Protein AF-A0A7V5UJW1-F1 (afdb_monomer)

Sequence (136 aa):
MKSRSIFGFVLAMLLVPTGVPAPKAQAYNDFYKVFRKKYVGDESTPEQKKLAAAIKEVKKCNVCHDPRKINGKASKKNRNAYGEALAKLLTKKDKKDLEKIAKALEEVDAQKAPSGDKTFGDFLTSGELPVVIKKK

Structure (mmCIF, N/CA/C/O backbone):
data_AF-A0A7V5UJW1-F1
#
_entry.id   AF-A0A7V5UJW1-F1
#
loop_
_atom_site.group_PDB
_atom_site.id
_atom_site.type_symbol
_atom_site.label_atom_id
_atom_site.label_alt_id
_atom_site.label_comp_id
_atom_site.label_asym_id
_atom_site.label_entity_id
_atom_site.label_seq_id
_atom_site.pdbx_PDB_ins_code
_atom_site.Cartn_x
_atom_site.Cartn_y
_atom_site.Cartn_z
_atom_site.occupancy
_atom_site.B_iso_or_equiv
_atom_site.auth_seq_id
_atom_site.auth_comp_id
_atom_site.auth_asym_id
_atom_site.auth_atom_id
_atom_site.pdbx_PDB_model_num
ATOM 1 N N . MET A 1 1 ? 84.892 29.319 -17.404 1.00 39.81 1 MET A N 1
ATOM 2 C CA . MET A 1 1 ? 83.973 29.417 -18.559 1.00 39.81 1 MET A CA 1
ATOM 3 C C . MET A 1 1 ? 82.585 28.934 -18.144 1.00 39.81 1 MET A C 1
ATOM 5 O O . MET A 1 1 ? 82.428 27.783 -17.782 1.00 39.81 1 MET A O 1
ATOM 9 N N . LYS A 1 2 ? 81.646 29.887 -18.098 1.00 46.22 2 LYS A N 1
ATOM 10 C CA . LYS A 1 2 ? 80.173 29.845 -18.246 1.00 46.22 2 LYS A CA 1
ATOM 11 C C . LYS A 1 2 ? 79.475 28.479 -18.442 1.00 46.22 2 LYS A C 1
ATOM 13 O O . LYS A 1 2 ? 79.741 27.831 -19.443 1.00 46.22 2 LYS A O 1
ATOM 18 N N . SER A 1 3 ? 78.471 28.172 -17.605 1.00 44.81 3 SER A N 1
ATOM 19 C CA . SER A 1 3 ? 77.169 27.553 -17.976 1.00 44.81 3 SER A CA 1
ATOM 20 C C . SER A 1 3 ? 76.341 27.299 -16.694 1.00 44.81 3 SER A C 1
ATOM 22 O O . SER A 1 3 ? 76.728 26.467 -15.888 1.00 44.81 3 SER A O 1
ATOM 24 N N . ARG A 1 4 ? 75.433 28.195 -16.279 1.00 50.81 4 ARG A N 1
ATOM 25 C CA . ARG A 1 4 ? 74.017 28.402 -16.679 1.00 50.81 4 ARG A CA 1
ATOM 26 C C . ARG A 1 4 ? 73.014 27.621 -15.813 1.00 50.81 4 ARG A C 1
ATOM 28 O O . ARG A 1 4 ? 72.846 26.418 -15.954 1.00 50.81 4 ARG A O 1
ATOM 35 N N . SER A 1 5 ? 72.316 28.391 -14.974 1.00 57.75 5 SER A N 1
ATOM 36 C CA . SER A 1 5 ? 71.069 28.058 -14.284 1.00 57.75 5 SER A CA 1
ATOM 37 C C . SER A 1 5 ? 70.005 27.498 -15.221 1.00 57.75 5 SER A C 1
ATOM 39 O O . SER A 1 5 ? 69.847 27.994 -16.338 1.00 57.75 5 SER A O 1
ATOM 41 N N . ILE A 1 6 ? 69.185 26.582 -14.703 1.00 56.66 6 ILE A N 1
ATOM 42 C CA . ILE A 1 6 ? 67.864 26.289 -15.257 1.00 56.66 6 ILE A CA 1
ATOM 43 C C . ILE A 1 6 ? 66.866 26.304 -14.097 1.00 56.66 6 ILE A C 1
ATOM 45 O O . ILE A 1 6 ? 66.838 25.411 -13.255 1.00 56.66 6 ILE A O 1
ATOM 49 N N . PHE A 1 7 ? 66.093 27.387 -14.042 1.00 51.31 7 PHE A N 1
ATOM 50 C CA . PHE A 1 7 ? 64.888 27.527 -13.234 1.00 51.31 7 PHE A CA 1
ATOM 51 C C . PHE A 1 7 ? 63.860 26.505 -13.743 1.00 51.31 7 PHE A C 1
ATOM 53 O O . PHE A 1 7 ? 63.351 26.637 -14.855 1.00 51.31 7 PHE A O 1
ATOM 60 N N . GLY A 1 8 ? 63.580 25.469 -12.953 1.00 45.16 8 GLY A N 1
ATOM 61 C CA . GLY A 1 8 ? 62.513 24.512 -13.234 1.00 45.16 8 GLY A CA 1
ATOM 62 C C . GLY A 1 8 ? 61.172 25.060 -12.755 1.00 45.16 8 GLY A C 1
ATOM 63 O O . GLY A 1 8 ? 60.896 25.068 -11.559 1.00 45.16 8 GLY A O 1
ATOM 64 N N . PHE A 1 9 ? 60.345 25.527 -13.688 1.00 50.16 9 PHE A N 1
ATOM 65 C CA . PHE A 1 9 ? 58.943 25.877 -13.454 1.00 50.16 9 PHE A CA 1
ATOM 66 C C . PHE A 1 9 ? 58.145 24.600 -13.134 1.00 50.16 9 PHE A C 1
ATOM 68 O O . PHE A 1 9 ? 57.946 23.755 -14.005 1.00 50.16 9 PHE A O 1
ATOM 75 N N . VAL A 1 10 ? 57.671 24.455 -11.894 1.00 50.78 10 VAL A N 1
ATOM 76 C CA . VAL A 1 10 ? 56.704 23.413 -11.516 1.00 50.78 10 VAL A CA 1
ATOM 77 C C . VAL A 1 10 ? 55.299 23.952 -11.787 1.00 50.78 10 VAL A C 1
ATOM 79 O O . VAL A 1 10 ? 54.772 24.759 -11.025 1.00 50.78 10 VAL A O 1
ATOM 82 N N . LEU A 1 11 ? 54.694 23.523 -12.896 1.00 48.47 11 LEU A N 1
ATOM 83 C CA . LEU A 1 11 ? 53.288 23.779 -13.205 1.00 48.47 11 LEU A CA 1
ATOM 84 C C . LEU A 1 11 ? 52.421 22.780 -12.423 1.00 48.47 11 LEU A C 1
ATOM 86 O O . LEU A 1 11 ? 52.248 21.633 -12.832 1.00 48.47 11 LEU A O 1
ATOM 90 N N . ALA A 1 12 ? 51.889 23.207 -11.279 1.00 53.72 12 ALA A N 1
ATOM 91 C CA . ALA A 1 12 ? 50.910 22.437 -10.518 1.00 53.72 12 ALA A CA 1
ATOM 92 C C . ALA A 1 12 ? 49.559 22.435 -11.260 1.00 53.72 12 ALA A C 1
ATOM 94 O O . ALA A 1 12 ? 48.798 23.400 -11.206 1.00 53.72 12 ALA A O 1
ATOM 95 N N . MET A 1 13 ? 49.271 21.350 -11.983 1.00 54.09 13 MET A N 1
ATOM 96 C CA . MET A 1 13 ? 47.987 21.127 -12.651 1.00 54.09 13 MET A CA 1
ATOM 97 C C . MET A 1 13 ? 46.923 20.783 -11.600 1.00 54.09 13 MET A C 1
ATOM 99 O O . MET A 1 13 ? 46.837 19.658 -11.108 1.00 54.09 13 MET A O 1
ATOM 103 N N . LEU A 1 14 ? 46.138 21.790 -11.223 1.00 53.84 14 LEU A N 1
ATOM 104 C CA . LEU A 1 14 ? 45.049 21.695 -10.256 1.00 53.84 14 LEU A CA 1
ATOM 105 C C . LEU A 1 14 ? 43.887 20.906 -10.887 1.00 53.84 14 LEU A C 1
ATOM 107 O O . LEU A 1 14 ? 43.082 21.445 -11.645 1.00 53.84 14 LEU A O 1
ATOM 111 N N . LEU A 1 15 ? 43.836 19.598 -10.619 1.00 62.28 15 LEU A N 1
ATOM 112 C CA . LEU A 1 15 ? 42.727 18.727 -11.010 1.00 62.28 15 LEU A CA 1
ATOM 113 C C . LEU A 1 15 ? 41.482 19.149 -10.211 1.00 62.28 15 LEU A C 1
ATOM 115 O O . LEU A 1 15 ? 41.370 18.843 -9.026 1.00 62.28 15 LEU A O 1
ATOM 119 N N . VAL A 1 16 ? 40.554 19.877 -10.836 1.00 62.56 16 VAL A N 1
ATOM 120 C CA . VAL A 1 16 ? 39.245 20.188 -10.243 1.00 62.56 16 VAL A CA 1
ATOM 121 C C . VAL A 1 16 ? 38.321 18.997 -10.515 1.00 62.56 16 VAL A C 1
ATOM 123 O O . VAL A 1 16 ? 37.942 18.791 -11.670 1.00 62.56 16 VAL A O 1
ATOM 126 N N . PRO A 1 17 ? 37.949 18.181 -9.511 1.00 63.28 17 PRO A N 1
ATOM 127 C CA . PRO A 1 17 ? 37.002 17.099 -9.729 1.00 63.28 17 PRO A CA 1
ATOM 128 C C . PRO A 1 17 ? 35.624 17.697 -10.034 1.00 63.28 17 PRO A C 1
ATOM 130 O O . PRO A 1 17 ? 34.937 18.218 -9.155 1.00 63.28 17 PRO A O 1
ATOM 133 N N . THR A 1 18 ? 35.203 17.616 -11.294 1.00 64.69 18 THR A N 1
ATOM 134 C CA . THR A 1 18 ? 33.834 17.912 -11.719 1.00 64.69 18 THR A CA 1
ATOM 135 C C . THR A 1 18 ? 32.918 16.795 -11.220 1.00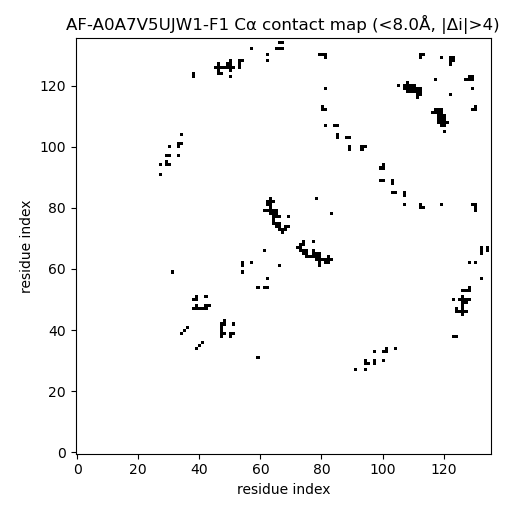 64.69 18 THR A C 1
ATOM 137 O O . THR A 1 18 ? 32.664 15.798 -11.892 1.00 64.69 18 THR A O 1
ATOM 140 N N . GLY A 1 19 ? 32.445 16.925 -9.980 1.00 64.81 19 GLY A N 1
ATOM 141 C CA . GLY A 1 19 ? 31.474 16.001 -9.405 1.00 64.81 19 GLY A CA 1
ATOM 142 C C . GLY A 1 19 ? 30.176 16.022 -10.210 1.00 64.81 19 GLY A C 1
ATOM 143 O O . GLY A 1 19 ? 29.388 16.956 -10.087 1.00 64.81 19 GLY A O 1
ATOM 144 N N . VAL A 1 20 ? 29.938 14.995 -11.030 1.00 70.44 20 VAL A N 1
ATOM 145 C CA . VAL A 1 20 ? 28.652 14.804 -11.709 1.00 70.44 20 VAL A CA 1
ATOM 146 C C . VAL A 1 20 ? 27.606 14.479 -10.636 1.00 70.44 20 VAL A C 1
ATOM 148 O O . VAL A 1 20 ? 27.735 13.457 -9.954 1.00 70.44 20 VAL A O 1
ATOM 151 N N . PRO A 1 21 ? 26.570 15.313 -10.439 1.00 60.53 21 PRO A N 1
ATOM 152 C CA . PRO A 1 21 ? 25.542 15.019 -9.455 1.00 60.53 21 PRO A CA 1
ATOM 153 C C . PRO A 1 21 ? 24.793 13.750 -9.873 1.00 60.53 21 PRO A C 1
ATOM 155 O O . PRO A 1 21 ? 24.235 13.666 -10.968 1.00 60.53 21 PRO A O 1
ATOM 158 N N . ALA A 1 22 ? 24.770 12.748 -8.992 1.00 57.00 22 ALA A N 1
ATOM 159 C CA . ALA A 1 22 ? 24.016 11.527 -9.233 1.00 57.00 22 ALA A CA 1
ATOM 160 C C . ALA A 1 22 ? 22.520 11.856 -9.420 1.00 57.00 22 ALA A C 1
ATOM 162 O O . ALA A 1 22 ? 21.973 12.681 -8.675 1.00 57.00 22 ALA A O 1
ATOM 163 N N . PRO A 1 23 ? 21.824 11.212 -10.376 1.00 51.59 23 PRO A N 1
ATOM 164 C CA . PRO A 1 23 ? 20.409 11.463 -10.600 1.00 51.59 23 PRO A CA 1
ATOM 165 C C . PRO A 1 23 ? 19.622 11.176 -9.319 1.00 51.59 23 PRO A C 1
ATOM 167 O O . PRO A 1 23 ? 19.675 10.078 -8.756 1.00 51.59 23 PRO A O 1
ATOM 170 N N . LYS A 1 24 ? 18.875 12.179 -8.843 1.00 52.22 24 LYS A N 1
ATOM 171 C CA . LYS A 1 24 ? 17.988 12.026 -7.687 1.00 52.22 24 LYS A CA 1
ATOM 172 C C . LYS A 1 24 ? 16.959 10.947 -8.021 1.00 52.22 24 LYS A C 1
ATOM 174 O O . LYS A 1 24 ? 16.207 11.079 -8.983 1.00 52.22 24 LYS A O 1
ATOM 179 N N . ALA A 1 25 ? 16.915 9.876 -7.229 1.00 57.44 25 ALA A N 1
ATOM 180 C CA . ALA A 1 25 ? 15.902 8.835 -7.367 1.00 57.44 25 ALA A CA 1
ATOM 181 C C . ALA A 1 25 ? 14.507 9.451 -7.168 1.00 57.44 25 ALA A C 1
ATOM 183 O O . ALA A 1 25 ? 14.089 9.719 -6.039 1.00 57.44 25 ALA A O 1
ATOM 184 N N . GLN A 1 26 ? 13.808 9.707 -8.273 1.00 59.22 26 GLN A N 1
ATOM 185 C CA . GLN A 1 26 ? 12.487 10.317 -8.271 1.00 59.22 26 GLN A CA 1
ATOM 186 C C . GLN A 1 26 ? 11.493 9.339 -7.640 1.00 59.22 26 GLN A C 1
ATOM 188 O O . GLN A 1 26 ? 11.288 8.233 -8.139 1.00 59.22 26 GLN A O 1
ATOM 193 N N . ALA A 1 27 ? 10.913 9.724 -6.501 1.00 64.56 27 ALA A N 1
ATOM 194 C CA . ALA A 1 27 ? 9.889 8.924 -5.847 1.00 64.56 27 ALA A CA 1
ATOM 195 C C . ALA A 1 27 ? 8.643 8.876 -6.740 1.00 64.56 27 ALA A C 1
ATOM 197 O O . ALA A 1 27 ? 8.109 9.919 -7.121 1.00 64.56 27 ALA A O 1
ATOM 198 N N . TYR A 1 28 ? 8.171 7.673 -7.058 1.00 81.38 28 TYR A N 1
ATOM 199 C CA . TYR A 1 28 ? 6.948 7.459 -7.831 1.00 81.38 28 TYR A CA 1
ATOM 200 C C . TYR A 1 28 ? 5.719 7.659 -6.933 1.00 81.38 28 TYR A C 1
ATOM 202 O O . TYR A 1 28 ? 5.050 6.710 -6.536 1.00 81.38 28 TYR A O 1
ATOM 210 N N . ASN A 1 29 ? 5.479 8.914 -6.547 1.00 86.69 29 ASN A N 1
ATOM 211 C CA . ASN A 1 29 ? 4.467 9.292 -5.557 1.00 86.69 29 ASN A CA 1
ATOM 212 C C . ASN A 1 29 ? 3.044 8.895 -5.986 1.00 86.69 29 ASN A C 1
ATOM 214 O O . ASN A 1 29 ? 2.205 8.614 -5.140 1.00 86.69 29 ASN A O 1
ATOM 218 N N . ASP A 1 30 ? 2.778 8.819 -7.287 1.00 91.62 30 ASP A N 1
ATOM 219 C CA . ASP A 1 30 ? 1.446 8.521 -7.813 1.00 91.62 30 ASP A CA 1
ATOM 220 C C . ASP A 1 30 ? 0.940 7.125 -7.410 1.00 91.62 30 ASP A C 1
ATOM 222 O O . ASP A 1 30 ? -0.232 7.003 -7.065 1.00 91.62 30 ASP A O 1
ATOM 226 N N . PHE A 1 31 ? 1.816 6.115 -7.280 1.00 92.69 31 PHE A N 1
ATOM 227 C CA . PHE A 1 31 ? 1.425 4.815 -6.708 1.00 92.69 31 PHE A CA 1
ATOM 228 C C . PHE A 1 31 ? 0.841 4.968 -5.298 1.00 92.69 31 PHE A C 1
ATOM 230 O O . PHE A 1 31 ? -0.220 4.431 -4.987 1.00 92.69 31 PHE A O 1
ATOM 237 N N . TYR A 1 32 ? 1.511 5.749 -4.446 1.00 93.00 32 TYR A N 1
ATOM 238 C CA . TYR A 1 32 ? 1.045 5.988 -3.084 1.00 93.00 32 TYR A CA 1
ATOM 239 C C . TYR A 1 32 ? -0.216 6.858 -3.049 1.00 93.00 32 TYR A C 1
ATOM 241 O O . TYR A 1 32 ? -1.059 6.663 -2.180 1.00 93.00 32 TYR A O 1
ATOM 249 N N . LYS A 1 33 ? -0.383 7.804 -3.982 1.00 93.94 33 LYS A N 1
ATOM 250 C CA . LYS A 1 33 ? -1.608 8.615 -4.059 1.00 93.94 33 LYS A CA 1
ATOM 251 C C . LYS A 1 33 ? -2.833 7.755 -4.351 1.00 93.94 33 LYS A C 1
ATOM 253 O O . LYS A 1 33 ? -3.837 7.922 -3.665 1.00 93.94 33 LYS A O 1
ATOM 258 N N . VAL A 1 34 ? -2.750 6.844 -5.326 1.00 95.75 34 VAL A N 1
ATOM 259 C CA . VAL A 1 34 ? -3.867 5.939 -5.654 1.00 95.75 34 VAL A CA 1
ATOM 260 C C . VAL A 1 34 ? -4.152 5.006 -4.478 1.00 95.75 34 VAL A C 1
ATOM 262 O O . VAL A 1 34 ? -5.301 4.897 -4.063 1.00 95.75 34 VAL A O 1
ATOM 265 N N . PHE A 1 35 ? -3.108 4.440 -3.861 1.00 96.31 35 PHE A N 1
ATOM 266 C CA . PHE A 1 35 ? -3.238 3.654 -2.632 1.00 96.31 35 PHE A CA 1
ATOM 267 C C . PHE A 1 35 ? -3.947 4.440 -1.516 1.00 96.31 35 PHE A C 1
ATOM 269 O O . PHE A 1 35 ? -4.955 3.990 -0.977 1.00 96.31 35 PHE A O 1
ATOM 276 N N . ARG A 1 36 ? -3.466 5.648 -1.188 1.00 95.62 36 ARG A N 1
ATOM 277 C CA . ARG A 1 36 ? -4.052 6.471 -0.121 1.00 95.62 36 ARG A CA 1
ATOM 278 C C . ARG A 1 36 ? -5.502 6.816 -0.446 1.00 95.62 36 ARG A C 1
ATOM 280 O O . ARG A 1 36 ? -6.343 6.729 0.438 1.00 95.62 36 ARG A O 1
ATOM 287 N N . LYS A 1 37 ? -5.800 7.178 -1.696 1.00 96.75 37 LYS A N 1
ATOM 288 C CA . LYS A 1 37 ? -7.169 7.469 -2.134 1.00 96.75 37 LYS A CA 1
ATOM 289 C C . LYS A 1 37 ? -8.089 6.261 -1.936 1.00 96.75 37 LYS A C 1
ATOM 291 O O . LYS A 1 37 ? -9.201 6.453 -1.469 1.00 96.75 37 LYS A O 1
ATOM 296 N N . LYS A 1 38 ? -7.621 5.052 -2.262 1.00 96.19 38 LYS A N 1
ATOM 297 C CA . LYS A 1 38 ? -8.409 3.819 -2.164 1.00 96.19 38 LYS A CA 1
ATOM 298 C C . LYS A 1 38 ? -8.687 3.396 -0.717 1.00 96.19 38 LYS A C 1
ATOM 300 O O . LYS A 1 38 ? -9.830 3.096 -0.404 1.00 96.19 38 LYS A O 1
ATOM 305 N N . TYR A 1 39 ? -7.673 3.384 0.154 1.00 96.44 39 TYR A N 1
ATOM 306 C CA . TYR A 1 39 ? -7.807 2.767 1.489 1.00 96.44 39 TYR A CA 1
ATOM 307 C C . TYR A 1 39 ? -7.880 3.754 2.656 1.00 96.44 39 TYR A C 1
ATOM 309 O O . TYR A 1 39 ? -8.462 3.439 3.684 1.00 96.44 39 TYR A O 1
ATOM 317 N N . VAL A 1 40 ? -7.267 4.932 2.533 1.00 96.50 40 VAL A N 1
ATOM 318 C CA . VAL A 1 40 ? -7.243 5.936 3.614 1.00 96.50 40 VAL A CA 1
ATOM 319 C C . VAL A 1 40 ? -8.310 7.006 3.392 1.00 96.50 40 VAL A C 1
ATOM 321 O O . VAL A 1 40 ? -8.843 7.546 4.354 1.00 96.50 40 VAL A O 1
ATOM 324 N N . GLY A 1 41 ? -8.618 7.319 2.132 1.00 94.44 41 GLY A N 1
ATOM 325 C CA . GLY A 1 41 ? -9.628 8.307 1.773 1.00 94.44 41 GLY A CA 1
ATOM 326 C C . GLY A 1 41 ? -9.388 9.665 2.441 1.00 94.44 41 GLY A C 1
ATOM 327 O O . GLY A 1 41 ? -8.278 10.223 2.413 1.00 94.44 41 GLY A O 1
ATOM 328 N N . ASP A 1 42 ? -10.457 10.183 3.028 1.00 95.00 42 ASP A N 1
ATOM 329 C CA . ASP A 1 42 ? -10.549 11.403 3.826 1.00 95.00 42 ASP A CA 1
ATOM 330 C C . ASP A 1 42 ? -10.372 11.156 5.335 1.00 95.00 42 ASP A C 1
ATOM 332 O O . ASP A 1 42 ? -10.470 12.097 6.117 1.00 95.00 42 ASP A O 1
ATOM 336 N N . GLU A 1 43 ? -10.029 9.927 5.742 1.00 95.94 43 GLU A N 1
ATOM 337 C CA . GLU A 1 43 ? -9.902 9.528 7.149 1.00 95.94 43 GLU A CA 1
ATOM 338 C C . GLU A 1 43 ? -11.234 9.683 7.918 1.00 95.94 43 GLU A C 1
ATOM 340 O O . GLU A 1 43 ? -11.240 10.056 9.090 1.00 95.94 43 GLU A O 1
ATOM 345 N N . SER A 1 44 ? -12.367 9.386 7.271 1.00 96.12 44 SER A N 1
ATOM 346 C CA . SER A 1 44 ? -13.712 9.512 7.849 1.00 96.12 44 SER A CA 1
ATOM 347 C C . SER A 1 44 ? -14.123 8.335 8.739 1.00 96.12 44 SER A C 1
ATOM 349 O O . SER A 1 44 ? -14.856 8.541 9.709 1.00 96.12 44 SER A O 1
ATOM 351 N N . THR A 1 45 ? -13.621 7.118 8.492 1.00 97.19 45 THR A N 1
ATOM 352 C CA . THR A 1 45 ? -13.931 5.937 9.329 1.00 97.19 45 THR A CA 1
ATOM 353 C C . THR A 1 45 ? -12.829 5.621 10.354 1.00 97.19 45 THR A C 1
ATOM 355 O O . THR A 1 45 ? -11.673 6.029 10.170 1.00 97.19 45 THR A O 1
ATOM 358 N N . PRO A 1 46 ? -13.133 4.890 11.449 1.00 97.69 46 PRO A N 1
ATOM 359 C CA . PRO A 1 46 ? -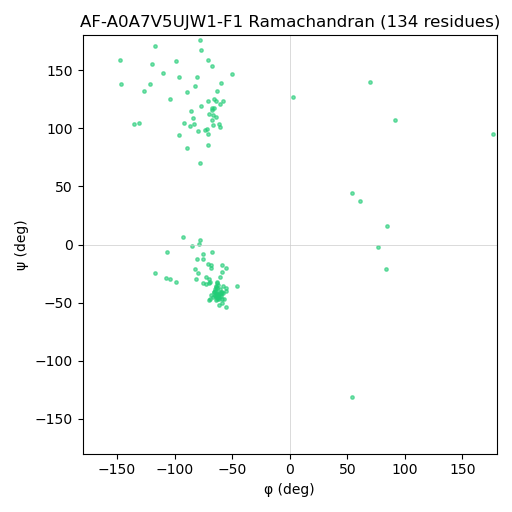12.120 4.427 12.400 1.00 97.69 46 PRO A CA 1
ATOM 360 C C . PRO A 1 46 ? -10.999 3.610 11.743 1.00 97.69 46 PRO A C 1
ATOM 362 O O . PRO A 1 46 ? -9.828 3.801 12.069 1.00 97.69 46 PRO A O 1
ATOM 365 N N . GLU A 1 47 ? -11.334 2.754 10.780 1.00 97.38 47 GLU A N 1
ATOM 366 C CA . GLU A 1 47 ? -10.392 1.893 10.058 1.00 97.38 47 GLU A CA 1
ATOM 367 C C . GLU A 1 47 ? -9.468 2.729 9.172 1.00 97.38 47 GLU A C 1
ATOM 369 O O . GLU A 1 47 ? -8.253 2.535 9.191 1.00 97.38 47 GLU A O 1
ATOM 374 N N . GLN A 1 48 ? -10.011 3.724 8.464 1.00 97.19 48 GLN A N 1
ATOM 375 C CA . GLN A 1 48 ? -9.217 4.652 7.656 1.00 97.19 48 GLN A CA 1
ATOM 376 C C . GLN A 1 48 ? -8.235 5.460 8.515 1.00 97.19 48 GLN A C 1
ATOM 378 O O . GLN A 1 48 ? -7.061 5.597 8.158 1.00 97.19 48 GLN A O 1
ATOM 383 N N . LYS A 1 49 ? -8.684 5.954 9.678 1.00 97.81 49 LYS A N 1
ATOM 384 C CA . LYS A 1 49 ? -7.825 6.653 10.651 1.00 97.81 49 LYS A CA 1
ATOM 385 C C . LYS A 1 49 ? -6.743 5.729 11.209 1.00 97.81 49 LYS A C 1
ATOM 387 O O . LYS A 1 49 ? -5.579 6.128 11.294 1.00 97.81 49 LYS A O 1
ATOM 392 N N . LYS A 1 50 ? -7.106 4.489 11.553 1.00 97.12 50 LYS A N 1
ATOM 393 C CA . LYS A 1 50 ? -6.182 3.456 12.044 1.00 97.12 50 LYS A CA 1
ATOM 394 C C . LYS A 1 50 ? -5.119 3.134 10.992 1.00 97.12 50 LYS A C 1
ATOM 396 O O . LYS A 1 50 ? -3.929 3.164 11.308 1.00 97.12 50 LYS A O 1
ATOM 401 N N . LEU A 1 51 ? -5.517 2.959 9.730 1.00 96.50 51 LEU A N 1
ATOM 402 C CA . LEU A 1 51 ? -4.584 2.737 8.627 1.00 96.50 51 LEU A CA 1
ATOM 403 C C . LEU A 1 51 ? -3.662 3.940 8.426 1.00 96.50 51 LEU A C 1
ATOM 405 O O . LEU A 1 51 ? -2.450 3.776 8.284 1.00 96.50 51 LEU A O 1
ATOM 409 N N . ALA A 1 52 ? -4.207 5.160 8.447 1.00 96.56 52 ALA A N 1
ATOM 410 C CA . ALA A 1 52 ? -3.415 6.381 8.331 1.00 96.56 52 ALA A CA 1
ATOM 411 C C . ALA A 1 52 ? -2.359 6.483 9.440 1.00 96.56 52 ALA A C 1
ATOM 413 O O . ALA A 1 52 ? -1.213 6.852 9.164 1.00 96.56 52 ALA A O 1
ATOM 414 N N . ALA A 1 53 ? -2.718 6.137 10.679 1.00 95.62 53 ALA A N 1
ATOM 415 C CA . ALA A 1 53 ? -1.795 6.086 11.809 1.00 95.62 53 ALA A CA 1
ATOM 416 C C . ALA A 1 53 ? -0.710 5.014 11.613 1.00 95.62 53 AL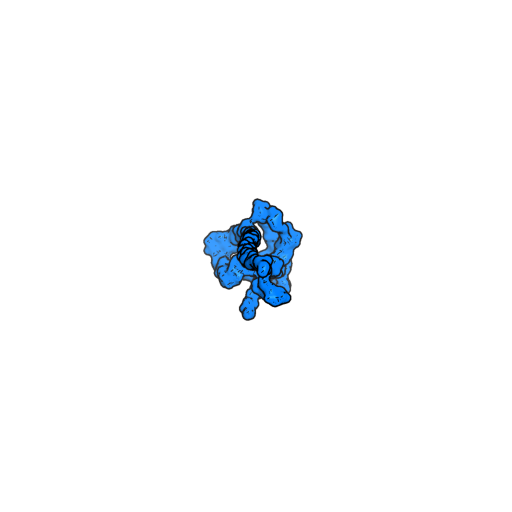A A C 1
ATOM 418 O O . ALA A 1 53 ? 0.476 5.334 11.715 1.00 95.62 53 ALA A O 1
ATOM 419 N N . ALA A 1 54 ? -1.085 3.793 11.221 1.00 93.81 54 ALA A N 1
ATOM 420 C CA . ALA A 1 54 ? -0.138 2.711 10.946 1.00 93.81 54 ALA A CA 1
ATOM 421 C C . ALA A 1 54 ? 0.854 3.079 9.825 1.00 93.81 54 ALA A C 1
ATOM 423 O O . ALA A 1 54 ? 2.059 2.846 9.940 1.00 93.81 54 ALA A O 1
ATOM 424 N N . ILE A 1 55 ? 0.384 3.733 8.755 1.00 93.56 55 ILE A N 1
ATOM 425 C CA . ILE A 1 55 ? 1.244 4.225 7.668 1.00 93.56 55 ILE A CA 1
ATOM 426 C C . ILE A 1 55 ? 2.208 5.311 8.162 1.00 93.56 55 ILE A C 1
ATOM 428 O O . ILE A 1 55 ? 3.364 5.349 7.725 1.00 93.56 55 ILE A O 1
ATOM 432 N N . LYS A 1 56 ? 1.754 6.218 9.038 1.00 93.00 56 LYS A N 1
ATOM 433 C CA . LYS A 1 56 ? 2.611 7.252 9.642 1.00 93.00 56 LYS A CA 1
ATOM 434 C C . LYS A 1 56 ? 3.712 6.607 10.488 1.00 93.00 56 LYS A C 1
ATOM 436 O O . LYS A 1 56 ? 4.870 6.988 10.324 1.00 93.00 56 LYS A O 1
ATOM 441 N N . GLU A 1 57 ? 3.372 5.601 11.293 1.00 91.25 57 GLU A N 1
ATOM 442 C CA . GLU A 1 57 ? 4.314 4.851 12.134 1.00 91.25 57 GLU A CA 1
ATOM 443 C C . GLU A 1 57 ? 5.420 4.189 11.300 1.00 91.25 57 GLU A C 1
ATOM 445 O O . GLU A 1 57 ? 6.610 4.400 11.548 1.00 91.25 57 GLU A O 1
ATOM 450 N N . VAL A 1 58 ? 5.051 3.458 10.240 1.00 87.12 58 VAL A N 1
ATOM 451 C CA . VAL A 1 58 ? 6.047 2.786 9.390 1.00 87.12 58 VAL A CA 1
ATOM 452 C C . VAL A 1 58 ? 6.699 3.718 8.368 1.00 87.12 58 VAL A C 1
ATOM 454 O O . VAL A 1 58 ? 7.731 3.358 7.812 1.00 87.12 58 VAL A O 1
ATOM 457 N N . LYS A 1 59 ? 6.167 4.927 8.147 1.00 90.38 59 LYS A N 1
ATOM 458 C CA . LYS A 1 59 ? 6.437 5.841 7.016 1.00 90.38 59 LYS A CA 1
ATOM 459 C C . LYS A 1 59 ? 5.873 5.328 5.688 1.00 90.38 59 LYS A C 1
ATOM 461 O O . LYS A 1 59 ? 6.080 4.182 5.305 1.00 90.38 59 LYS A O 1
ATOM 466 N N . LYS A 1 60 ? 5.311 6.242 4.884 1.00 88.69 60 LYS A N 1
ATOM 467 C CA . LYS A 1 60 ? 4.667 5.955 3.580 1.00 88.69 60 LYS A CA 1
ATOM 468 C C . LYS A 1 60 ? 5.438 5.027 2.630 1.00 88.69 60 LYS A C 1
ATOM 470 O O . LYS A 1 60 ? 4.831 4.240 1.918 1.00 88.69 60 LYS A O 1
ATOM 475 N N . CYS A 1 61 ? 6.769 5.108 2.597 1.00 88.56 61 CYS A N 1
ATOM 476 C CA . CYS A 1 61 ? 7.580 4.270 1.711 1.00 88.56 61 CYS A CA 1
ATOM 477 C C . CYS A 1 61 ? 7.557 2.796 2.130 1.00 88.56 61 CYS A C 1
ATOM 479 O O . CYS A 1 61 ? 7.631 1.919 1.275 1.00 88.56 61 CYS A O 1
ATOM 481 N N . ASN A 1 62 ? 7.445 2.525 3.429 1.00 90.56 62 ASN A N 1
ATOM 482 C CA . ASN A 1 62 ? 7.582 1.181 3.981 1.00 90.56 62 ASN A CA 1
ATOM 483 C C . ASN A 1 62 ? 6.276 0.377 3.919 1.00 90.56 62 ASN A C 1
ATOM 485 O O . ASN A 1 62 ? 6.258 -0.793 4.282 1.00 90.56 62 ASN A O 1
ATOM 489 N N . VAL A 1 63 ? 5.201 0.986 3.405 1.00 92.06 63 VAL A N 1
ATOM 490 C CA . VAL A 1 63 ? 3.970 0.275 3.036 1.00 92.06 63 VAL A CA 1
ATOM 491 C C . VAL A 1 63 ? 4.262 -0.777 1.963 1.00 92.06 63 VAL A C 1
ATOM 493 O O . VAL A 1 63 ? 3.737 -1.882 2.036 1.00 92.06 63 VAL A O 1
ATOM 496 N N . CYS A 1 64 ? 5.146 -0.469 1.006 1.00 92.75 64 CYS A N 1
ATOM 497 C CA . CYS A 1 64 ? 5.524 -1.391 -0.075 1.00 92.75 64 CYS A CA 1
ATOM 498 C C . CYS A 1 64 ? 7.010 -1.782 -0.042 1.00 92.75 64 CYS A C 1
ATOM 500 O O . CYS A 1 64 ? 7.398 -2.820 -0.577 1.00 92.75 64 CYS A O 1
ATOM 502 N N . HIS A 1 65 ? 7.870 -0.948 0.545 1.00 91.75 65 HIS A N 1
ATOM 503 C CA . HIS A 1 65 ? 9.305 -1.208 0.612 1.00 91.75 65 HIS A CA 1
ATOM 504 C C . HIS A 1 65 ? 9.710 -1.852 1.930 1.00 91.75 65 HIS A C 1
ATOM 506 O O . HIS A 1 65 ? 9.181 -1.516 2.985 1.00 91.75 65 HIS A O 1
ATOM 512 N N . ASP A 1 66 ? 10.690 -2.748 1.871 1.00 91.56 66 ASP A N 1
ATOM 513 C CA . ASP A 1 66 ? 11.270 -3.344 3.068 1.00 91.56 66 ASP A CA 1
ATOM 514 C C . ASP A 1 66 ? 12.388 -2.437 3.617 1.00 91.56 66 ASP A C 1
ATOM 516 O O . ASP A 1 66 ? 13.407 -2.243 2.944 1.00 91.56 66 ASP A O 1
ATOM 520 N N . PRO A 1 67 ? 12.230 -1.856 4.823 1.00 88.38 67 PRO A N 1
ATOM 521 C CA . PRO A 1 67 ? 13.236 -0.976 5.408 1.00 88.38 67 PRO A CA 1
ATOM 522 C C . PRO A 1 67 ? 14.459 -1.715 5.972 1.00 88.38 67 PRO A C 1
ATOM 524 O O . PRO A 1 67 ? 15.422 -1.056 6.383 1.00 88.38 67 PRO A O 1
ATOM 527 N N . ARG A 1 68 ? 14.440 -3.053 6.046 1.00 88.25 68 ARG A N 1
ATOM 528 C CA . ARG A 1 68 ? 15.553 -3.850 6.575 1.00 88.25 68 ARG A CA 1
ATOM 529 C C . ARG A 1 68 ? 16.769 -3.774 5.657 1.00 88.25 68 ARG A C 1
ATOM 531 O O . ARG A 1 68 ? 16.682 -3.564 4.444 1.00 88.25 68 ARG A O 1
ATOM 538 N N . LYS A 1 69 ? 17.941 -3.973 6.262 1.00 86.88 69 LYS A N 1
ATOM 539 C CA . LYS A 1 69 ? 19.185 -4.161 5.519 1.00 86.88 69 LYS A CA 1
ATOM 540 C C . LYS A 1 69 ? 19.211 -5.584 4.972 1.00 86.88 69 LYS A C 1
ATOM 542 O O . LYS A 1 69 ? 19.228 -6.531 5.749 1.00 86.88 69 LYS A O 1
ATOM 547 N N . ILE A 1 70 ? 19.265 -5.712 3.653 1.00 82.19 70 ILE A N 1
ATOM 548 C CA . ILE A 1 70 ? 19.518 -6.983 2.973 1.00 82.19 70 ILE A CA 1
ATOM 549 C C . ILE A 1 70 ? 20.967 -6.920 2.497 1.00 82.19 70 ILE A C 1
ATOM 551 O O . ILE A 1 70 ? 21.368 -5.934 1.875 1.00 82.19 70 ILE A O 1
ATOM 555 N N . ASN A 1 71 ? 21.781 -7.911 2.865 1.00 85.19 71 ASN A N 1
ATOM 556 C CA . ASN A 1 71 ? 23.224 -7.929 2.580 1.00 85.19 71 ASN A CA 1
ATOM 557 C C . ASN A 1 71 ? 23.945 -6.656 3.074 1.00 85.19 71 ASN A C 1
ATOM 559 O O . ASN A 1 71 ? 24.717 -6.021 2.356 1.00 85.19 71 ASN A O 1
ATOM 563 N N . GLY A 1 72 ? 23.616 -6.219 4.296 1.00 85.06 72 GLY A N 1
ATOM 564 C CA . GLY A 1 72 ? 24.231 -5.054 4.943 1.00 85.06 72 GLY A CA 1
ATOM 565 C C . GLY A 1 72 ? 23.757 -3.683 4.440 1.00 85.06 72 GLY A C 1
ATOM 566 O O . GLY A 1 72 ? 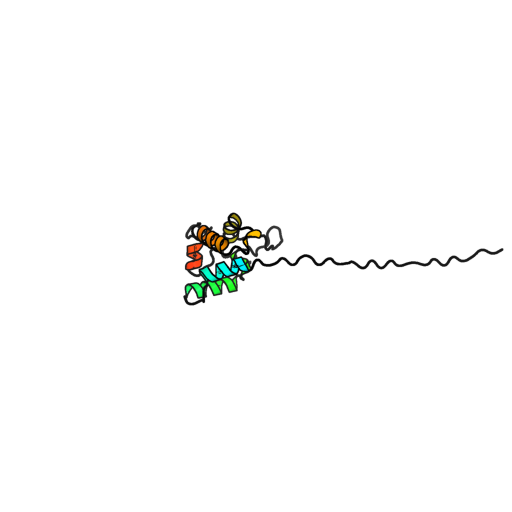24.167 -2.665 5.001 1.00 85.06 72 GLY A O 1
ATOM 567 N N . LYS A 1 73 ? 22.862 -3.614 3.440 1.00 83.31 73 LYS A N 1
ATOM 568 C CA . LYS A 1 73 ? 22.407 -2.349 2.838 1.00 83.31 73 LYS A CA 1
ATOM 569 C C . LYS A 1 73 ? 20.883 -2.225 2.841 1.00 83.31 73 LYS A C 1
ATOM 571 O O . LYS A 1 73 ? 20.163 -3.134 2.438 1.00 83.31 73 LYS A O 1
ATOM 576 N N . ALA A 1 74 ? 20.383 -1.072 3.284 1.00 83.81 74 ALA A N 1
ATOM 577 C CA . ALA A 1 74 ? 18.978 -0.710 3.112 1.00 83.81 74 ALA A CA 1
ATOM 578 C C . ALA A 1 74 ? 18.794 -0.132 1.706 1.00 83.81 74 ALA A C 1
ATOM 580 O O . ALA A 1 74 ? 19.615 0.663 1.245 1.00 83.81 74 ALA A O 1
ATOM 581 N N . SER A 1 75 ? 17.729 -0.529 1.014 1.00 87.31 75 SER A N 1
ATOM 582 C CA . SER A 1 75 ? 17.502 -0.125 -0.370 1.00 87.31 75 SER A CA 1
ATOM 583 C C . SER A 1 75 ? 16.019 0.030 -0.653 1.00 87.31 75 SER A C 1
ATOM 585 O O . SER A 1 75 ? 15.223 -0.838 -0.322 1.00 87.31 75 SER A O 1
ATOM 587 N N . LYS A 1 76 ? 15.658 1.091 -1.382 1.00 81.00 76 LYS A N 1
ATOM 588 C CA . LYS A 1 76 ? 14.298 1.277 -1.922 1.00 81.00 76 LYS A CA 1
ATOM 589 C C . LYS A 1 76 ? 13.938 0.249 -3.001 1.00 81.00 76 LYS A C 1
ATOM 591 O O . LYS A 1 76 ? 12.825 0.252 -3.503 1.00 81.00 76 LYS A O 1
ATOM 596 N N . LYS A 1 77 ? 14.889 -0.590 -3.419 1.00 86.25 77 LYS A N 1
ATOM 597 C CA . LYS A 1 77 ? 14.612 -1.728 -4.302 1.00 86.25 77 LYS A CA 1
ATOM 598 C C . LYS A 1 77 ? 14.105 -2.940 -3.525 1.00 86.25 77 LYS A C 1
ATOM 600 O O . LYS A 1 77 ? 13.459 -3.781 -4.132 1.00 86.25 77 LYS A O 1
ATOM 605 N N . ASN A 1 78 ? 14.369 -3.005 -2.220 1.00 90.56 78 ASN A N 1
ATOM 606 C CA . ASN A 1 78 ? 13.847 -4.065 -1.372 1.00 90.56 78 ASN A CA 1
ATOM 607 C C . ASN A 1 78 ? 12.345 -3.823 -1.222 1.00 90.56 78 ASN A C 1
ATOM 609 O O . ASN A 1 78 ? 11.928 -2.729 -0.820 1.00 90.56 78 ASN A O 1
ATOM 613 N N . ARG A 1 79 ? 11.530 -4.811 -1.579 1.00 92.94 79 ARG A N 1
ATOM 614 C CA . ARG A 1 79 ? 10.086 -4.747 -1.378 1.00 92.94 79 ARG A CA 1
ATOM 615 C C . ARG A 1 79 ? 9.683 -5.733 -0.300 1.00 92.94 79 ARG A C 1
ATOM 617 O O . ARG A 1 79 ? 10.319 -6.765 -0.110 1.00 92.94 79 ARG A O 1
ATOM 624 N N . ASN A 1 80 ? 8.645 -5.367 0.436 1.00 93.69 80 ASN A N 1
ATOM 625 C CA . ASN A 1 80 ? 7.967 -6.317 1.301 1.00 93.69 80 ASN A CA 1
ATOM 626 C C . ASN A 1 80 ? 7.044 -7.204 0.441 1.00 93.69 80 ASN A C 1
ATOM 628 O O . ASN A 1 80 ? 6.910 -6.972 -0.761 1.00 93.69 80 ASN A O 1
ATOM 632 N N . ALA A 1 81 ? 6.389 -8.206 1.028 1.00 95.12 81 ALA A N 1
ATOM 633 C CA . ALA A 1 81 ? 5.560 -9.128 0.247 1.00 95.12 81 ALA A CA 1
ATOM 634 C C . ALA A 1 81 ? 4.431 -8.430 -0.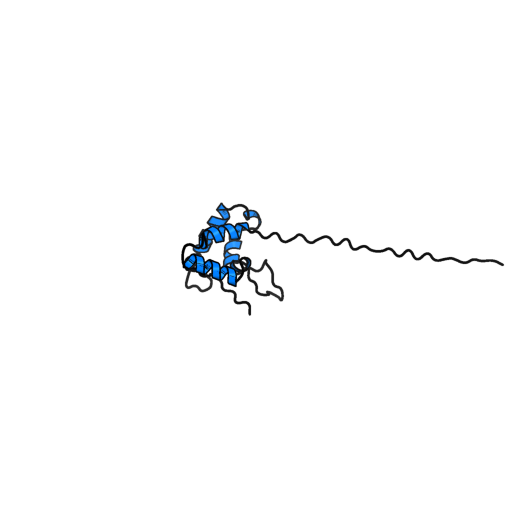538 1.00 95.12 81 ALA A C 1
ATOM 636 O O . ALA A 1 81 ? 4.155 -8.810 -1.673 1.00 95.12 81 ALA A O 1
ATOM 637 N N . TYR A 1 82 ? 3.836 -7.371 0.021 1.00 95.69 82 TYR A N 1
ATOM 638 C CA . TYR A 1 82 ? 2.825 -6.566 -0.669 1.00 95.69 82 TYR A CA 1
ATOM 639 C C . TYR A 1 82 ? 3.420 -5.798 -1.860 1.00 95.69 82 TYR A C 1
ATOM 641 O O . TYR A 1 82 ? 2.885 -5.812 -2.967 1.00 95.69 82 TYR A O 1
ATOM 649 N N . GLY A 1 83 ? 4.583 -5.171 -1.671 1.00 95.00 83 GLY A N 1
ATOM 650 C CA . GLY A 1 83 ? 5.302 -4.501 -2.746 1.00 95.00 83 GLY A CA 1
ATOM 651 C C . GLY A 1 83 ? 5.776 -5.458 -3.841 1.00 95.00 83 GLY A C 1
ATOM 652 O O . GLY A 1 83 ? 5.757 -5.075 -5.009 1.00 95.00 83 GLY A O 1
ATOM 653 N N . GLU A 1 84 ? 6.185 -6.683 -3.501 1.00 95.50 84 GLU A N 1
ATOM 654 C CA . GLU A 1 84 ? 6.520 -7.719 -4.488 1.00 95.50 84 GLU A CA 1
ATOM 655 C C . GLU A 1 84 ? 5.287 -8.161 -5.284 1.00 95.50 84 GLU A C 1
ATOM 657 O O . GLU A 1 84 ? 5.376 -8.304 -6.502 1.00 95.50 84 GLU A O 1
ATOM 662 N N . ALA A 1 85 ? 4.125 -8.311 -4.639 1.00 96.50 85 ALA A N 1
ATOM 663 C CA . ALA A 1 85 ? 2.872 -8.605 -5.335 1.00 96.50 85 ALA A CA 1
ATOM 664 C C . ALA A 1 85 ? 2.530 -7.510 -6.360 1.00 96.50 85 ALA A C 1
ATOM 666 O O . ALA A 1 85 ? 2.293 -7.809 -7.530 1.00 96.50 85 ALA A O 1
ATOM 667 N N . LEU A 1 86 ? 2.634 -6.235 -5.968 1.00 96.19 86 LEU A N 1
ATOM 668 C CA . LEU A 1 86 ? 2.432 -5.106 -6.882 1.00 96.19 86 LEU A CA 1
ATOM 669 C C . LEU A 1 86 ? 3.472 -5.057 -8.008 1.00 96.19 86 LEU A C 1
ATOM 671 O O . LEU A 1 86 ? 3.140 -4.709 -9.138 1.00 96.19 86 LEU A O 1
ATOM 675 N N . ALA A 1 87 ? 4.729 -5.408 -7.732 1.00 94.75 87 ALA A N 1
ATOM 676 C CA . ALA A 1 87 ? 5.807 -5.365 -8.720 1.00 94.75 87 ALA A CA 1
ATOM 677 C C . ALA A 1 87 ? 5.666 -6.401 -9.846 1.00 94.75 87 ALA A C 1
ATOM 679 O O . ALA A 1 87 ? 6.300 -6.240 -10.889 1.00 94.75 87 ALA A O 1
ATOM 680 N N . LYS A 1 88 ? 4.844 -7.439 -9.653 1.00 96.62 88 LYS A N 1
ATOM 681 C CA . LYS A 1 88 ? 4.490 -8.397 -10.711 1.00 96.62 88 LYS A CA 1
ATOM 682 C C . LYS A 1 88 ? 3.544 -7.789 -11.751 1.00 96.62 88 LYS A C 1
ATOM 684 O O . LYS A 1 88 ? 3.578 -8.203 -12.903 1.00 96.62 88 LYS A O 1
ATOM 689 N N . LEU A 1 89 ? 2.737 -6.805 -11.351 1.00 96.88 89 LEU A N 1
ATOM 690 C CA . LEU A 1 89 ? 1.709 -6.175 -12.189 1.00 96.88 89 LEU A CA 1
ATOM 691 C C . LEU A 1 89 ? 2.130 -4.788 -12.695 1.00 96.88 89 LEU A C 1
ATOM 693 O O . LEU A 1 89 ? 1.719 -4.341 -13.768 1.00 96.88 89 LEU A O 1
ATOM 697 N N . LEU A 1 90 ? 2.964 -4.095 -11.916 1.00 95.19 90 LEU A N 1
ATOM 698 C CA . LEU A 1 90 ? 3.363 -2.714 -12.147 1.00 95.19 90 LEU A CA 1
ATOM 699 C C . LEU A 1 90 ? 4.874 -2.576 -12.295 1.00 95.19 90 LEU A C 1
ATOM 701 O O . LEU A 1 90 ? 5.679 -3.085 -11.514 1.00 95.19 90 LEU A O 1
ATOM 705 N N . THR A 1 91 ? 5.264 -1.749 -13.254 1.00 93.31 91 THR A N 1
ATOM 706 C CA . THR A 1 91 ? 6.639 -1.325 -13.482 1.00 93.31 91 THR A CA 1
ATOM 707 C C . THR A 1 91 ? 6.780 0.183 -13.279 1.00 93.31 91 THR A C 1
ATOM 709 O O . THR A 1 91 ? 5.818 0.945 -13.212 1.00 93.31 91 THR A O 1
ATOM 712 N N . LYS A 1 92 ? 8.022 0.677 -13.267 1.00 89.25 92 LYS A N 1
ATOM 713 C CA . LYS A 1 92 ? 8.316 2.123 -13.205 1.00 89.25 92 LYS A CA 1
ATOM 714 C C . LYS A 1 92 ? 7.728 2.949 -14.364 1.00 89.25 92 LYS A C 1
ATOM 716 O O . LYS A 1 92 ? 7.712 4.183 -14.285 1.00 89.25 92 LYS A O 1
ATOM 721 N N . LYS A 1 93 ? 7.335 2.303 -15.469 1.00 91.81 93 LYS A N 1
ATOM 722 C CA . LYS A 1 93 ? 6.718 2.969 -16.625 1.00 91.81 93 LYS A CA 1
ATOM 723 C C . LYS A 1 93 ? 5.267 3.345 -16.324 1.00 91.81 93 LYS A C 1
ATOM 725 O O . LYS A 1 93 ? 4.851 4.432 -16.703 1.00 91.81 93 LYS A O 1
ATOM 730 N N . ASP A 1 94 ? 4.590 2.533 -15.519 1.00 93.81 94 ASP A N 1
ATOM 731 C CA . ASP A 1 94 ? 3.164 2.654 -15.199 1.00 93.81 94 ASP A CA 1
ATOM 732 C C . ASP A 1 94 ? 2.865 3.740 -14.153 1.00 93.81 94 ASP A C 1
ATOM 734 O O . ASP A 1 94 ? 1.718 3.979 -13.809 1.00 93.81 94 ASP A O 1
ATOM 738 N N . LYS A 1 95 ? 3.883 4.457 -13.658 1.00 90.88 95 LYS A N 1
ATOM 739 C CA . LYS A 1 95 ? 3.747 5.474 -12.599 1.00 90.88 95 LYS A CA 1
ATOM 740 C C . LYS A 1 95 ? 2.725 6.587 -12.882 1.00 90.88 95 LYS A C 1
ATOM 742 O O . LYS A 1 95 ? 2.350 7.274 -11.949 1.00 90.88 95 LYS A O 1
ATOM 747 N N . LYS A 1 96 ? 2.337 6.820 -14.139 1.00 92.56 96 LYS A N 1
ATOM 748 C CA . LYS A 1 96 ? 1.326 7.825 -14.521 1.00 92.56 96 LYS A CA 1
ATOM 749 C C . LYS A 1 96 ? -0.011 7.205 -14.943 1.00 92.56 96 LYS A C 1
ATOM 751 O O . LYS A 1 96 ? -0.958 7.943 -15.180 1.00 92.56 96 LYS A O 1
ATOM 756 N N . ASP A 1 97 ? -0.079 5.882 -15.047 1.00 95.62 97 ASP A N 1
ATOM 757 C CA . ASP A 1 97 ? -1.269 5.148 -15.467 1.00 95.62 97 ASP A CA 1
ATOM 758 C C . ASP A 1 97 ? -2.116 4.823 -14.232 1.00 95.62 97 ASP A C 1
ATOM 760 O O . ASP A 1 97 ? -1.984 3.772 -13.605 1.00 95.62 97 ASP A O 1
ATOM 764 N N . LEU A 1 98 ? -2.931 5.794 -13.817 1.00 95.19 98 LEU A N 1
ATOM 765 C CA . LEU A 1 98 ? -3.704 5.695 -12.579 1.00 95.19 98 LEU A CA 1
ATOM 766 C C . LEU A 1 98 ? -4.721 4.548 -12.620 1.00 95.19 98 LEU A C 1
ATOM 768 O O . LEU A 1 98 ? -4.974 3.935 -11.584 1.00 95.19 98 LEU A O 1
ATOM 772 N N . GLU A 1 99 ? -5.266 4.240 -13.797 1.00 95.81 99 GLU A N 1
ATOM 773 C CA . GLU A 1 99 ? -6.214 3.141 -13.987 1.00 95.81 99 GLU A CA 1
ATOM 774 C C . GLU A 1 99 ? -5.530 1.790 -13.814 1.00 95.81 99 GLU A C 1
ATOM 776 O O . GLU A 1 99 ? -6.011 0.944 -13.060 1.00 95.81 99 GLU A O 1
ATOM 781 N N . LYS A 1 100 ? -4.367 1.595 -14.443 1.00 97.06 100 LYS A N 1
ATOM 782 C CA . LYS A 1 100 ? -3.590 0.368 -14.264 1.00 97.06 100 LYS A CA 1
ATOM 783 C C . LYS A 1 100 ? -3.127 0.194 -12.823 1.00 97.06 100 LYS A C 1
ATOM 785 O O . LYS A 1 100 ? -3.134 -0.922 -12.312 1.00 97.06 100 LYS A O 1
ATOM 790 N N . ILE A 1 101 ? -2.761 1.285 -12.149 1.00 96.88 101 ILE A N 1
ATOM 791 C CA . ILE A 1 101 ? -2.423 1.245 -10.723 1.00 96.88 101 ILE A CA 1
ATOM 792 C C . ILE A 1 101 ? -3.635 0.802 -9.896 1.00 96.88 101 ILE A C 1
ATOM 794 O O . ILE A 1 101 ? -3.481 -0.057 -9.032 1.00 96.88 101 ILE A O 1
ATOM 798 N N . ALA A 1 102 ? -4.823 1.354 -10.155 1.00 96.56 102 ALA A N 1
ATOM 799 C CA . ALA A 1 102 ? -6.041 0.975 -9.442 1.00 96.56 102 ALA A CA 1
ATOM 800 C C . ALA A 1 102 ? -6.388 -0.509 -9.646 1.00 96.56 102 ALA A C 1
ATOM 802 O O . ALA A 1 102 ? -6.590 -1.218 -8.661 1.00 96.56 102 ALA A O 1
ATOM 803 N N . LYS A 1 103 ? -6.340 -0.999 -10.892 1.00 97.50 103 LYS A N 1
ATOM 804 C CA . LYS A 1 103 ? -6.568 -2.418 -11.217 1.00 97.50 103 LYS A CA 1
ATOM 805 C C . LYS A 1 103 ? -5.562 -3.337 -10.527 1.00 97.50 103 LYS A C 1
ATOM 807 O O . LYS A 1 103 ? -5.947 -4.322 -9.913 1.00 97.50 103 LYS A O 1
ATOM 812 N N . ALA A 1 104 ? -4.278 -2.980 -10.538 1.00 97.94 104 ALA A N 1
ATOM 813 C CA . ALA A 1 104 ? -3.259 -3.763 -9.845 1.00 97.94 104 ALA A CA 1
ATOM 814 C C . ALA A 1 104 ? -3.485 -3.815 -8.323 1.00 97.94 104 ALA A C 1
ATOM 816 O O . ALA A 1 104 ? -3.210 -4.837 -7.701 1.00 97.94 104 ALA A O 1
ATOM 817 N N . LEU A 1 105 ? -3.990 -2.736 -7.711 1.00 97.62 105 LEU A N 1
ATOM 818 C CA . LEU A 1 105 ? -4.374 -2.754 -6.297 1.00 97.62 105 LEU A CA 1
ATOM 819 C C . LEU A 1 105 ? -5.555 -3.703 -6.048 1.00 97.62 105 LEU A C 1
ATOM 821 O O . LEU A 1 105 ? -5.552 -4.402 -5.047 1.00 97.62 105 LEU A O 1
ATOM 825 N N . GLU A 1 106 ? -6.558 -3.735 -6.927 1.00 97.38 106 GLU A N 1
ATOM 826 C CA . GLU A 1 106 ? -7.689 -4.676 -6.828 1.00 97.38 106 GLU A CA 1
ATOM 827 C C . GLU A 1 106 ? -7.244 -6.134 -6.990 1.00 97.38 106 GLU A C 1
ATOM 829 O O . GLU A 1 106 ? -7.635 -6.992 -6.202 1.00 97.38 106 GLU A O 1
ATOM 834 N N . GLU A 1 107 ? -6.367 -6.417 -7.952 1.00 97.88 107 GLU A N 1
ATOM 835 C CA . GLU A 1 107 ? -5.825 -7.765 -8.147 1.00 97.88 107 GLU A CA 1
ATOM 836 C C . GLU A 1 107 ? -4.972 -8.231 -6.961 1.00 97.88 107 GLU A C 1
ATOM 838 O O . GLU A 1 107 ? -5.016 -9.404 -6.585 1.00 97.88 107 GLU A O 1
ATOM 843 N N . VAL A 1 108 ? -4.181 -7.336 -6.360 1.00 97.44 108 VAL A N 1
ATOM 844 C CA . VAL A 1 108 ? -3.391 -7.673 -5.167 1.00 97.44 108 VAL A CA 1
ATOM 845 C C . VAL A 1 108 ? -4.278 -7.804 -3.933 1.00 97.44 108 VAL A C 1
ATOM 847 O O . VAL A 1 108 ? -3.996 -8.672 -3.111 1.00 97.44 108 VAL A O 1
ATOM 850 N N . ASP A 1 109 ? -5.357 -7.026 -3.811 1.00 96.94 109 ASP A N 1
ATOM 851 C CA . ASP A 1 109 ? -6.292 -7.144 -2.686 1.00 96.94 109 ASP A CA 1
ATOM 852 C C . ASP A 1 109 ? -6.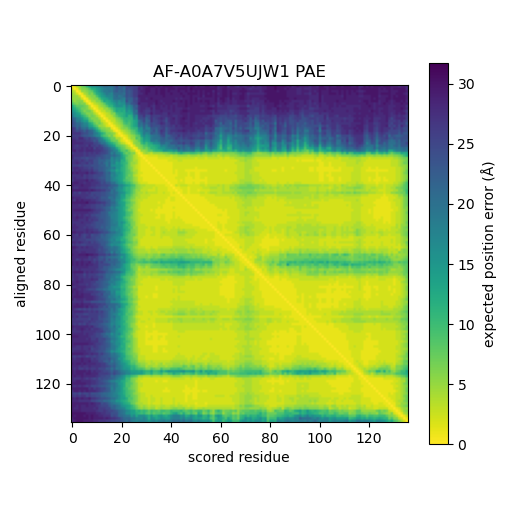837 -8.562 -2.541 1.00 96.94 109 ASP A C 1
ATOM 854 O O . ASP A 1 109 ? -6.963 -9.029 -1.417 1.00 96.94 109 ASP A O 1
ATOM 858 N N . ALA A 1 110 ? -7.092 -9.258 -3.652 1.00 96.94 110 ALA A N 1
ATOM 859 C CA . ALA A 1 110 ? -7.604 -10.626 -3.657 1.00 96.94 110 ALA A CA 1
ATOM 860 C C . ALA A 1 110 ? -6.552 -11.699 -3.303 1.00 96.94 110 ALA A C 1
ATOM 862 O O . ALA A 1 110 ? -6.897 -12.861 -3.075 1.00 96.94 110 ALA A O 1
ATOM 863 N N . GLN A 1 111 ? -5.261 -11.356 -3.268 1.00 95.69 111 GLN A N 1
ATOM 864 C CA . GLN A 1 111 ? -4.200 -12.317 -2.965 1.00 95.69 111 GLN A CA 1
ATOM 865 C C . GLN A 1 111 ? -4.075 -12.539 -1.455 1.00 95.69 111 GLN A C 1
ATOM 867 O O . GLN A 1 111 ? -4.198 -11.610 -0.654 1.00 95.69 111 GLN A O 1
ATOM 872 N N . LYS A 1 112 ? -3.765 -13.777 -1.051 1.00 95.19 112 LYS A N 1
ATOM 873 C CA . LYS A 1 112 ? -3.462 -14.093 0.351 1.00 95.19 112 LYS A CA 1
ATOM 874 C C . LYS A 1 112 ? -2.213 -13.345 0.818 1.00 95.19 112 LYS A C 1
ATOM 876 O O . LYS A 1 112 ? -1.174 -13.384 0.155 1.00 95.19 112 LYS A O 1
ATOM 881 N N . ALA A 1 113 ? -2.304 -12.717 1.987 1.00 92.06 113 ALA A N 1
ATOM 882 C CA . ALA A 1 113 ? -1.144 -12.144 2.651 1.00 92.06 113 ALA A CA 1
ATOM 883 C C . ALA A 1 113 ? -0.227 -13.265 3.188 1.00 92.06 113 ALA A C 1
ATOM 885 O O . ALA A 1 113 ? -0.694 -14.384 3.419 1.00 92.06 113 ALA A O 1
ATOM 886 N N . PRO A 1 114 ? 1.068 -12.993 3.445 1.00 87.06 114 PRO A N 1
ATOM 887 C CA . PRO A 1 114 ? 2.008 -14.012 3.922 1.00 87.06 114 PRO A CA 1
ATOM 888 C C . PRO A 1 114 ? 1.628 -14.681 5.245 1.00 87.06 114 PRO A C 1
ATOM 890 O O . PRO A 1 114 ? 2.091 -15.786 5.502 1.00 87.06 114 PRO A O 1
ATOM 893 N N . SER A 1 115 ? 0.818 -14.030 6.087 1.00 82.25 115 SER A N 1
ATOM 894 C CA . SER A 1 115 ? 0.309 -14.641 7.319 1.00 82.25 115 SER A CA 1
ATOM 895 C C . SER A 1 115 ? -0.691 -15.772 7.056 1.00 82.25 115 SER A C 1
ATOM 897 O O . SER A 1 115 ? -0.890 -16.604 7.926 1.00 82.25 115 SER A O 1
ATOM 899 N N . GLY A 1 116 ? -1.306 -15.830 5.869 1.00 77.88 116 GLY A N 1
ATOM 900 C CA . GLY A 1 116 ? -2.214 -16.903 5.449 1.00 77.88 116 GLY A CA 1
ATOM 901 C C . GLY A 1 116 ? -3.671 -16.757 5.905 1.00 77.88 116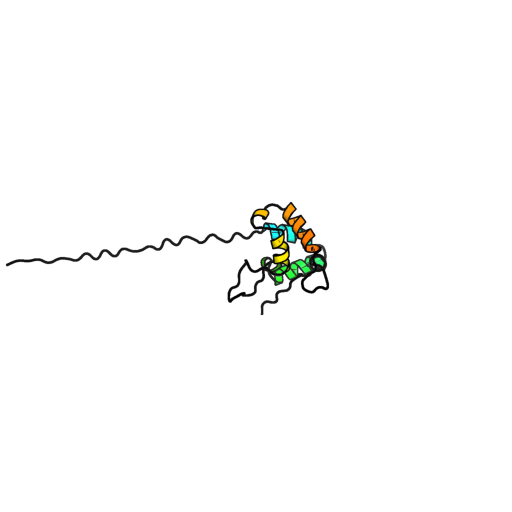 GLY A C 1
ATOM 902 O O . GLY A 1 116 ? -4.550 -17.316 5.248 1.00 77.88 116 GLY A O 1
ATOM 903 N N . ASP A 1 117 ? -3.929 -15.973 6.955 1.00 83.31 117 ASP A N 1
ATOM 904 C CA . ASP A 1 117 ? -5.255 -15.842 7.587 1.00 83.31 117 ASP A CA 1
ATOM 905 C C . ASP A 1 117 ? -6.224 -14.915 6.840 1.00 83.31 117 ASP A C 1
ATOM 907 O O . ASP A 1 117 ? -7.439 -15.013 6.995 1.00 83.31 117 ASP A O 1
ATOM 911 N N . LYS A 1 118 ? -5.684 -13.977 6.059 1.00 92.69 118 LYS A N 1
ATOM 912 C CA . LYS A 1 118 ? -6.425 -12.892 5.409 1.00 92.69 118 LYS A CA 1
ATOM 913 C C . LYS A 1 118 ? -5.791 -12.531 4.070 1.00 92.69 118 LYS A C 1
ATOM 915 O O . LYS A 1 118 ? -4.608 -12.804 3.829 1.00 92.69 118 LYS A O 1
ATOM 920 N N . THR A 1 119 ? -6.564 -11.902 3.196 1.00 97.00 119 THR A N 1
ATOM 921 C CA . THR A 1 119 ? -6.033 -11.297 1.972 1.00 97.00 119 THR A CA 1
ATOM 922 C C . THR A 1 119 ? -5.324 -9.972 2.265 1.00 97.00 119 THR A C 1
ATOM 924 O O . THR A 1 119 ? -5.441 -9.414 3.360 1.00 97.00 119 THR A O 1
ATOM 927 N N . PHE A 1 120 ? -4.567 -9.444 1.299 1.00 96.56 120 PHE A N 1
ATOM 928 C CA . PHE A 1 120 ? -3.999 -8.098 1.429 1.00 96.56 120 PHE A CA 1
ATOM 929 C C . PHE A 1 120 ? -5.096 -7.038 1.612 1.00 96.56 120 PHE A C 1
ATOM 931 O O . PHE A 1 120 ? -4.937 -6.144 2.449 1.00 96.56 120 PHE A O 1
ATOM 938 N N . GLY A 1 121 ? -6.206 -7.168 0.878 1.00 96.50 121 GLY A N 1
ATOM 939 C CA . GLY A 1 121 ? -7.339 -6.248 0.950 1.00 96.50 121 GLY A CA 1
ATOM 940 C C . GLY A 1 121 ? -8.018 -6.258 2.318 1.00 96.50 121 GLY A C 1
ATOM 941 O O . GLY A 1 121 ? -8.332 -5.195 2.854 1.00 96.50 121 GLY A O 1
ATOM 942 N N . ASP A 1 122 ? -8.167 -7.431 2.937 1.00 96.56 122 ASP A N 1
ATOM 943 C CA . ASP A 1 122 ? -8.785 -7.563 4.265 1.00 96.56 122 ASP A CA 1
ATOM 944 C C . ASP A 1 122 ? -7.998 -6.808 5.345 1.00 96.56 122 ASP A C 1
ATOM 946 O O . ASP A 1 122 ? -8.582 -6.127 6.187 1.00 96.56 122 ASP A O 1
ATOM 950 N N . PHE A 1 123 ? -6.662 -6.883 5.324 1.00 95.44 123 PHE A N 1
ATOM 951 C CA . PHE A 1 123 ? -5.839 -6.108 6.257 1.00 95.44 123 PHE A CA 1
ATOM 952 C C . PHE A 1 123 ? -6.057 -4.609 6.060 1.00 95.44 123 PHE A C 1
ATOM 954 O O . PHE A 1 123 ? -6.385 -3.905 7.016 1.00 95.44 123 PHE A O 1
ATOM 961 N N . LEU A 1 124 ? -5.934 -4.136 4.819 1.00 95.88 124 LEU A N 1
ATOM 962 C CA . LEU A 1 124 ? -6.012 -2.713 4.494 1.00 95.88 124 LEU A CA 1
ATOM 963 C C . LEU A 1 124 ? -7.386 -2.121 4.823 1.00 95.88 124 LEU A C 1
ATOM 965 O O . LEU A 1 124 ? -7.464 -1.043 5.407 1.00 95.88 124 LEU A O 1
ATOM 969 N N . THR A 1 125 ? -8.462 -2.841 4.511 1.00 95.31 125 THR A N 1
ATOM 970 C CA . THR A 1 125 ? -9.833 -2.417 4.832 1.00 95.31 125 THR A CA 1
ATOM 971 C C . THR A 1 125 ? -10.131 -2.477 6.332 1.00 95.31 125 THR A C 1
ATOM 973 O O . THR A 1 125 ? -10.865 -1.630 6.830 1.00 95.31 125 THR A O 1
ATOM 976 N N . SER A 1 126 ? -9.494 -3.384 7.085 1.00 94.69 126 SER A N 1
ATOM 977 C CA . SER A 1 126 ? -9.579 -3.438 8.558 1.00 94.69 126 SER A CA 1
ATOM 978 C C . SER A 1 126 ? -8.713 -2.400 9.296 1.00 94.69 126 SER A C 1
ATOM 980 O O . SER A 1 126 ? -8.632 -2.390 10.530 1.00 94.69 126 SER A O 1
ATOM 982 N N . GLY A 1 127 ? -8.045 -1.518 8.553 1.00 94.75 127 GLY A N 1
ATOM 983 C CA . GLY A 1 127 ? -7.211 -0.469 9.121 1.00 94.75 127 GLY A CA 1
ATOM 984 C C . GLY A 1 127 ? -5.780 -0.902 9.457 1.00 94.75 127 GLY A C 1
ATOM 985 O O . GLY A 1 127 ? -5.103 -0.235 10.237 1.00 94.75 127 GLY A O 1
ATOM 986 N N . GLU A 1 128 ? -5.320 -2.034 8.925 1.00 93.00 128 GLU A N 1
ATOM 987 C CA . GLU A 1 128 ? -4.047 -2.673 9.268 1.00 93.00 128 GLU A CA 1
ATOM 988 C C . GLU A 1 128 ? -3.121 -2.790 8.053 1.00 93.00 128 GLU A C 1
ATOM 990 O O . GLU A 1 128 ? -3.548 -2.802 6.900 1.00 93.00 128 GLU A O 1
ATOM 995 N N . LEU A 1 129 ? -1.812 -2.875 8.302 1.00 92.75 129 LEU A N 1
ATOM 996 C CA . LEU A 1 129 ? -0.839 -3.107 7.237 1.00 92.75 129 LEU A CA 1
ATOM 997 C C . LEU A 1 129 ? -0.642 -4.611 7.030 1.00 92.75 129 LE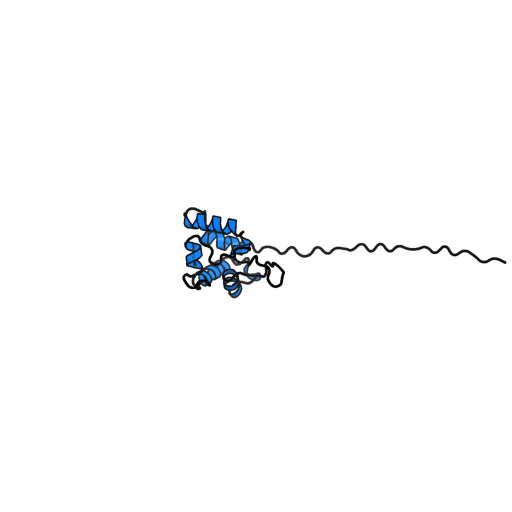U A C 1
ATOM 999 O O . LEU A 1 129 ? -0.336 -5.312 7.994 1.00 92.75 129 LEU A O 1
ATOM 1003 N N . PRO A 1 130 ? -0.698 -5.110 5.784 1.00 88.31 130 PRO A N 1
ATOM 1004 C CA . PRO A 1 130 ? -0.592 -6.542 5.518 1.00 88.31 130 PRO A CA 1
ATOM 1005 C C . PRO A 1 130 ? 0.814 -7.106 5.743 1.00 88.31 130 PRO A C 1
ATOM 1007 O O . PRO A 1 130 ? 1.004 -8.317 5.829 1.00 88.31 130 PRO A O 1
ATOM 1010 N N . VAL A 1 131 ? 1.828 -6.237 5.802 1.00 85.44 131 VAL A N 1
ATOM 1011 C CA . VAL A 1 131 ? 3.193 -6.619 6.158 1.00 85.44 131 VAL A CA 1
ATOM 1012 C C . VAL A 1 131 ? 3.745 -5.606 7.150 1.00 85.44 131 VAL A C 1
ATOM 1014 O O . VAL A 1 131 ? 4.153 -4.506 6.776 1.00 85.44 131 VAL A O 1
ATOM 1017 N N . VAL A 1 132 ? 3.791 -5.987 8.425 1.00 77.06 132 VAL A N 1
ATOM 1018 C CA . VAL A 1 132 ? 4.400 -5.166 9.475 1.00 77.06 132 VAL A CA 1
ATOM 1019 C C . VAL A 1 132 ? 5.865 -5.558 9.620 1.00 77.06 132 VAL A C 1
ATOM 1021 O O . VAL A 1 132 ? 6.203 -6.591 10.196 1.00 77.06 132 VAL A O 1
ATOM 1024 N N . ILE A 1 133 ? 6.759 -4.716 9.105 1.00 71.56 133 ILE A N 1
ATOM 1025 C CA . ILE A 1 133 ? 8.201 -4.903 9.275 1.00 71.56 133 ILE A CA 1
ATOM 1026 C C . ILE A 1 133 ? 8.662 -4.054 10.454 1.00 71.56 133 ILE A C 1
ATOM 1028 O O . ILE A 1 133 ? 8.975 -2.873 10.306 1.00 71.56 133 ILE A O 1
ATOM 1032 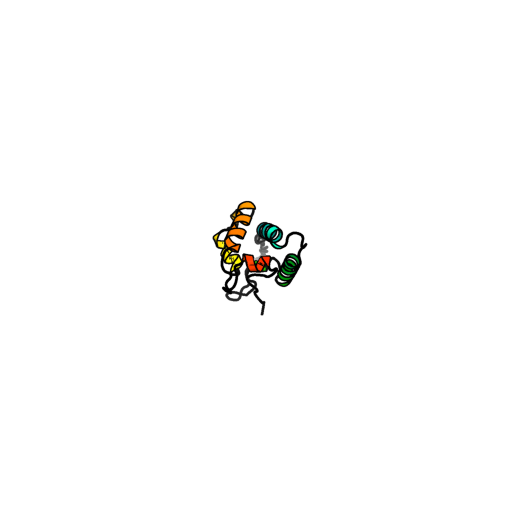N N . LYS A 1 134 ? 8.717 -4.670 11.639 1.00 62.56 134 LYS A N 1
ATOM 1033 C CA . LYS A 1 134 ? 9.326 -4.045 12.817 1.00 62.56 134 LYS A CA 1
ATOM 1034 C C . LYS A 1 134 ? 10.820 -3.880 12.554 1.00 62.56 134 LYS A C 1
ATOM 1036 O O . LYS A 1 134 ? 11.539 -4.859 12.342 1.00 62.56 134 LYS A O 1
ATOM 1041 N N . LYS A 1 135 ? 11.290 -2.634 12.524 1.00 54.22 135 LYS A N 1
ATOM 1042 C CA . LYS A 1 135 ? 12.722 -2.348 12.487 1.00 54.22 135 LYS A CA 1
ATOM 1043 C C . LYS A 1 135 ? 13.280 -2.732 13.861 1.00 54.22 135 LYS A C 1
ATOM 1045 O O . LYS A 1 135 ? 12.879 -2.131 14.851 1.00 54.22 135 LYS A O 1
ATOM 1050 N N . LYS A 1 136 ? 14.102 -3.781 13.904 1.00 51.62 136 LYS A N 1
ATOM 1051 C CA . LYS A 1 136 ? 14.868 -4.144 15.100 1.00 51.62 136 LYS A CA 1
ATOM 1052 C C . LYS A 1 136 ? 15.953 -3.100 15.355 1.00 51.62 136 LYS A C 1
ATOM 1054 O O . LYS A 1 136 ? 16.450 -2.528 14.351 1.00 51.62 136 LYS A O 1
#

Foldseek 3Di:
DDDDDDDDDDDDPPDDPPDDDDPDPDPLCLLLVLVCCVQLNPVPDPLSVLLVVQCVVCPSLLLFAAQDDDVNDGDSVHTDPLNVQLCVQDDPVCSPVSVSSNVSVVVQQPDAQPVRPHGCVVQSNNNHRSDDRDDD

Solvent-accessible surface area (backbone atoms only — not comparable to full-atom values): 8392 Å² total; per-residue (Å²): 136,90,86,82,89,79,88,80,83,80,81,81,80,79,80,74,82,81,77,76,79,75,83,75,84,76,76,67,56,50,58,55,51,55,50,40,53,72,56,29,59,87,46,84,48,73,33,19,41,40,28,49,49,52,37,60,75,64,33,76,66,39,72,33,24,30,79,59,59,60,95,88,40,65,42,90,84,39,51,31,74,64,27,48,56,44,53,75,75,46,57,88,83,47,52,80,41,65,66,60,51,51,51,43,50,56,60,44,24,72,35,71,25,90,85,67,87,46,30,32,37,55,28,39,68,68,15,39,71,64,64,80,80,80,82,127

pLDDT: mean 84.36, std 16.41, range [39.81, 97.94]

Secondary structure (DSSP, 8-state):
-------------------PPPPP----HHHHHHHHHHHTTTS-SHHHHHHHHHHHHH-GGGGTB--SEETTEE-TT-B-HHHHHHHHH--TTGGG-HHHHHHHHHHHHTSBPTTSSSBHHHHHHTT--SS-----

Mean predicted aligned error: 10.01 Å

Radius of gyration: 25.7 Å; Cα contacts (8 Å, |Δi|>4): 146; chains: 1; bounding box: 98×47×34 Å